Protein AF-C6M2X1-F1 (afdb_monomer_lite)

Radius of gyration: 18.24 Å; chains: 1; bounding box: 52×30×60 Å

pLDDT: mean 79.27, std 14.99, range [36.06, 94.94]

Structure (mmCIF, N/CA/C/O backbone):
data_AF-C6M2X1-F1
#
_entry.id   AF-C6M2X1-F1
#
loop_
_atom_site.group_PDB
_atom_site.id
_atom_site.type_symbol
_atom_site.label_atom_id
_atom_site.label_alt_id
_atom_site.label_comp_id
_atom_site.label_asym_id
_atom_site.label_entity_id
_atom_site.label_seq_id
_atom_site.pdbx_PDB_ins_code
_atom_site.Cartn_x
_atom_site.Cartn_y
_atom_site.Cartn_z
_atom_site.occupancy
_atom_site.B_iso_or_equiv
_atom_site.auth_seq_id
_atom_site.auth_comp_id
_atom_site.auth_asym_id
_atom_site.auth_atom_id
_atom_site.pdbx_PDB_model_num
ATOM 1 N N . MET A 1 1 ? 21.207 4.737 -38.559 1.00 63.66 1 MET A N 1
ATOM 2 C CA . MET A 1 1 ? 21.384 3.392 -37.963 1.00 63.66 1 MET A CA 1
ATOM 3 C C . MET A 1 1 ? 22.037 3.469 -36.585 1.00 63.66 1 MET A C 1
ATOM 5 O O . MET A 1 1 ? 21.405 3.056 -35.627 1.00 63.66 1 MET A O 1
ATOM 9 N N . ILE A 1 2 ? 23.218 4.088 -36.452 1.00 74.19 2 ILE A N 1
ATOM 10 C CA . ILE A 1 2 ? 23.929 4.254 -35.164 1.00 74.19 2 ILE A CA 1
ATOM 11 C C . ILE A 1 2 ? 23.069 4.979 -34.112 1.00 74.19 2 ILE A C 1
ATOM 13 O O . ILE A 1 2 ? 22.930 4.483 -33.003 1.00 74.19 2 ILE A O 1
ATOM 17 N N . ALA A 1 3 ? 22.402 6.075 -34.493 1.00 76.44 3 ALA A N 1
ATOM 18 C CA . ALA A 1 3 ? 21.514 6.831 -33.600 1.00 76.44 3 ALA A CA 1
ATOM 19 C C . ALA A 1 3 ? 20.301 6.024 -33.086 1.00 76.44 3 ALA A C 1
ATOM 21 O O . ALA A 1 3 ? 19.820 6.242 -31.978 1.00 76.44 3 ALA A O 1
ATOM 22 N N . PHE A 1 4 ? 19.805 5.077 -33.890 1.00 75.94 4 PHE A N 1
ATOM 23 C CA . PHE A 1 4 ? 18.691 4.211 -33.501 1.00 75.94 4 PHE A CA 1
ATOM 24 C C . PHE A 1 4 ? 19.159 3.140 -32.510 1.00 75.94 4 PHE A C 1
ATOM 26 O O . PHE A 1 4 ? 18.512 2.919 -31.494 1.00 75.94 4 PHE A O 1
ATOM 33 N N . PHE A 1 5 ? 20.329 2.542 -32.755 1.00 78.62 5 PHE A N 1
ATOM 34 C CA . PHE A 1 5 ? 20.958 1.611 -31.817 1.00 78.62 5 PHE A CA 1
ATOM 35 C C . PHE A 1 5 ? 21.333 2.281 -30.492 1.00 78.62 5 PHE A C 1
ATOM 37 O O . PHE A 1 5 ? 21.118 1.689 -29.439 1.00 78.62 5 PHE A O 1
ATOM 44 N N . SER A 1 6 ? 21.830 3.521 -30.517 1.00 78.88 6 SER A N 1
ATOM 45 C CA . SER A 1 6 ? 22.126 4.265 -29.291 1.00 78.88 6 SER A CA 1
ATOM 46 C C . SER A 1 6 ? 20.857 4.619 -28.513 1.00 78.88 6 SER A C 1
ATOM 48 O O . SER A 1 6 ? 20.850 4.494 -27.294 1.00 78.88 6 SER A O 1
ATOM 50 N N . LEU A 1 7 ? 19.763 4.987 -29.192 1.00 77.25 7 LEU A N 1
ATOM 51 C CA . LEU A 1 7 ? 18.465 5.211 -28.544 1.00 77.25 7 LEU A CA 1
ATOM 52 C C . LEU A 1 7 ? 17.925 3.920 -27.905 1.00 77.25 7 LEU A C 1
ATOM 54 O O . LEU A 1 7 ? 17.472 3.942 -26.764 1.00 77.25 7 LEU A O 1
ATOM 58 N N . LEU A 1 8 ? 18.022 2.791 -28.614 1.00 75.62 8 LEU A N 1
ATOM 59 C CA . LEU A 1 8 ? 17.590 1.486 -28.112 1.00 75.62 8 LEU A CA 1
ATOM 60 C C . LEU A 1 8 ? 18.405 1.058 -26.880 1.00 75.62 8 LEU A C 1
ATOM 62 O O . LEU A 1 8 ? 17.838 0.589 -25.899 1.00 75.62 8 LEU A O 1
ATOM 66 N N . LEU A 1 9 ? 19.724 1.274 -26.902 1.00 72.81 9 LEU A N 1
ATOM 67 C CA . LEU A 1 9 ? 20.609 1.012 -25.765 1.00 72.81 9 LEU A CA 1
ATOM 68 C C . LEU A 1 9 ? 20.265 1.889 -24.557 1.00 72.81 9 LEU A C 1
ATOM 70 O O . LEU A 1 9 ? 20.222 1.375 -23.446 1.00 72.81 9 LEU A O 1
ATOM 74 N N . ILE A 1 10 ? 19.962 3.176 -24.756 1.00 72.75 10 ILE A N 1
ATOM 75 C CA . ILE A 1 10 ? 19.535 4.074 -23.668 1.00 72.75 10 ILE A CA 1
ATOM 76 C C . ILE A 1 10 ? 18.226 3.585 -23.036 1.00 72.75 10 ILE A C 1
ATOM 78 O O . ILE A 1 10 ? 18.100 3.597 -21.816 1.00 72.75 10 ILE A O 1
ATOM 82 N N . VAL A 1 11 ? 17.273 3.114 -23.846 1.00 68.69 11 VAL A N 1
ATOM 83 C CA . VAL A 1 11 ? 16.010 2.544 -23.353 1.00 68.69 11 VAL A CA 1
ATOM 84 C C . VAL A 1 11 ? 16.256 1.272 -22.537 1.00 68.69 11 VAL A C 1
ATOM 86 O O . VAL A 1 11 ? 15.750 1.162 -21.422 1.00 68.69 11 VAL A O 1
ATOM 89 N N . ILE A 1 12 ? 17.069 0.344 -23.052 1.00 65.88 12 ILE A N 1
ATOM 90 C CA . ILE A 1 12 ? 17.378 -0.937 -22.393 1.00 65.88 12 ILE A CA 1
ATOM 91 C C . ILE A 1 12 ? 18.170 -0.732 -21.093 1.00 65.88 12 ILE A C 1
ATOM 93 O O . ILE A 1 12 ? 17.954 -1.453 -20.124 1.00 65.88 12 ILE A O 1
ATOM 97 N N . LEU A 1 13 ? 19.079 0.245 -21.067 1.00 65.62 13 LEU A N 1
ATOM 98 C CA . LEU A 1 13 ? 19.908 0.565 -19.901 1.00 65.62 13 LEU A CA 1
ATOM 99 C C . LEU A 1 13 ? 19.200 1.474 -18.891 1.00 65.62 13 LEU A C 1
ATOM 101 O O . LEU A 1 13 ? 19.718 1.68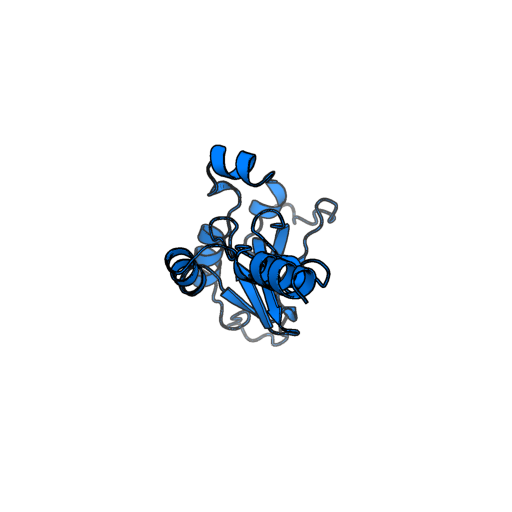1 -17.794 1.00 65.62 13 LEU A O 1
ATOM 105 N N . SER A 1 14 ? 18.041 2.040 -19.239 1.00 65.88 14 SER A N 1
ATOM 106 C CA . SER A 1 14 ? 17.283 2.853 -18.296 1.00 65.88 14 SER A CA 1
ATOM 107 C C . SER A 1 14 ? 16.533 1.961 -17.309 1.00 65.88 14 SER A C 1
ATOM 109 O O . SER A 1 14 ? 15.501 1.361 -17.616 1.00 65.88 14 SER A O 1
ATOM 111 N N . GLU A 1 15 ? 17.061 1.897 -16.089 1.00 64.25 15 GLU A N 1
ATOM 112 C CA . GLU A 1 15 ? 16.318 1.425 -14.923 1.00 64.25 15 GLU A CA 1
ATOM 113 C C . GLU A 1 15 ? 14.950 2.125 -14.897 1.00 64.25 15 GLU A C 1
ATOM 115 O O . GLU A 1 15 ? 14.844 3.336 -15.120 1.00 64.25 15 GLU A O 1
ATOM 120 N N . ASN A 1 16 ? 13.889 1.362 -14.631 1.00 67.88 16 ASN A N 1
ATOM 121 C CA . ASN A 1 16 ? 12.524 1.882 -14.492 1.00 67.88 16 ASN A CA 1
ATOM 122 C C . ASN A 1 16 ? 11.881 2.458 -15.755 1.00 67.88 16 ASN A C 1
ATOM 124 O O . ASN A 1 16 ? 10.883 3.177 -15.653 1.00 67.88 16 ASN A O 1
ATOM 128 N N . PHE A 1 17 ? 12.377 2.093 -16.943 1.00 70.75 17 PHE A N 1
ATOM 129 C CA . PHE A 1 17 ? 11.762 2.479 -18.215 1.00 70.75 17 PHE A CA 1
ATOM 130 C C . PHE A 1 17 ? 10.257 2.185 -18.259 1.00 70.75 17 PHE A C 1
ATOM 132 O O . PHE A 1 17 ? 9.465 3.058 -18.609 1.00 70.75 17 PHE A O 1
ATOM 139 N N . SER A 1 18 ? 9.851 0.981 -17.841 1.00 72.69 18 SER A N 1
ATOM 140 C CA . SER A 1 18 ? 8.446 0.558 -17.833 1.00 72.69 18 SER A CA 1
ATOM 141 C C . SER A 1 18 ? 7.579 1.458 -16.955 1.00 72.69 18 SER A C 1
ATOM 143 O O . SER A 1 18 ? 6.514 1.888 -17.387 1.00 72.69 18 SER A O 1
ATOM 145 N N . VAL A 1 19 ? 8.057 1.802 -15.753 1.00 77.31 19 VAL A N 1
ATOM 146 C CA . VAL A 1 19 ? 7.344 2.704 -14.838 1.00 77.31 19 VAL A CA 1
ATOM 147 C C . VAL A 1 19 ? 7.228 4.091 -15.460 1.00 77.31 19 VAL A C 1
ATOM 149 O O . VAL A 1 19 ? 6.140 4.652 -15.534 1.00 77.31 19 VAL A O 1
ATOM 152 N N . ARG A 1 20 ? 8.327 4.617 -16.008 1.00 78.06 20 ARG A N 1
ATOM 153 C CA . ARG A 1 20 ? 8.366 5.945 -16.629 1.00 78.06 20 ARG A CA 1
ATOM 154 C C . ARG A 1 20 ? 7.468 6.058 -17.865 1.00 78.06 20 ARG A C 1
ATOM 156 O O . ARG A 1 20 ? 6.883 7.114 -18.084 1.00 78.06 20 ARG A O 1
ATOM 163 N N . MET A 1 21 ? 7.346 4.992 -18.653 1.00 80.50 21 MET A N 1
ATOM 164 C CA . MET A 1 21 ? 6.476 4.949 -19.834 1.00 80.50 21 MET A CA 1
ATOM 165 C C . MET A 1 21 ? 4.994 4.819 -19.478 1.00 80.50 21 MET A C 1
ATOM 167 O O . MET A 1 21 ? 4.149 5.375 -20.175 1.00 80.50 21 MET A O 1
ATOM 171 N N . LEU A 1 22 ? 4.667 4.093 -18.406 1.00 83.81 22 LEU A N 1
ATOM 172 C CA . LEU A 1 22 ? 3.286 3.813 -17.997 1.00 83.81 22 LEU A CA 1
ATOM 173 C C . LEU A 1 22 ? 2.732 4.830 -16.983 1.00 83.81 22 LEU A C 1
ATOM 175 O O . LEU A 1 22 ? 1.520 4.903 -16.776 1.00 83.81 22 LEU A O 1
ATOM 179 N N . TYR A 1 23 ? 3.592 5.642 -16.372 1.00 82.88 23 TYR A N 1
ATOM 180 C CA . TYR A 1 23 ? 3.196 6.684 -15.425 1.00 82.88 23 TYR A CA 1
ATOM 181 C C . TYR A 1 23 ? 2.294 7.784 -16.026 1.00 82.88 23 TYR A C 1
ATOM 183 O O . TYR A 1 23 ? 1.281 8.106 -15.404 1.00 82.88 23 TYR A O 1
ATOM 191 N N . PRO A 1 24 ? 2.549 8.338 -17.236 1.00 84.06 24 PRO A N 1
ATOM 192 C CA . PRO A 1 24 ? 1.719 9.409 -17.807 1.00 84.06 24 PRO A CA 1
ATOM 193 C C . PRO A 1 24 ? 0.249 9.019 -17.998 1.00 84.06 24 PRO A C 1
ATOM 195 O O . PRO A 1 24 ? -0.641 9.860 -17.912 1.00 84.06 24 PRO A O 1
ATOM 198 N N . VAL A 1 25 ? -0.001 7.730 -18.230 1.00 84.75 25 VAL A N 1
ATOM 199 C CA . VAL A 1 25 ? -1.339 7.144 -18.381 1.00 84.75 25 VAL A CA 1
ATOM 200 C C . VAL A 1 25 ? -1.885 6.567 -17.065 1.00 84.75 25 VAL A C 1
ATOM 202 O O . VAL A 1 25 ? -2.941 5.942 -17.065 1.00 84.75 25 VAL A O 1
ATOM 205 N N . ARG A 1 26 ? -1.187 6.785 -15.937 1.00 83.12 26 ARG A N 1
ATOM 206 C CA . ARG A 1 26 ? -1.526 6.311 -14.579 1.00 83.12 26 ARG A CA 1
ATOM 207 C C . ARG A 1 26 ? -1.832 4.812 -14.497 1.00 83.12 26 ARG A C 1
ATOM 209 O O . ARG A 1 26 ? -2.652 4.371 -13.689 1.00 83.12 26 ARG A O 1
ATOM 216 N N . PHE A 1 27 ? -1.159 4.024 -15.335 1.00 88.50 27 PHE A N 1
ATOM 217 C CA . PHE A 1 27 ? -1.178 2.563 -15.236 1.00 88.50 27 PHE A CA 1
ATOM 218 C C . PHE A 1 27 ? -0.314 2.067 -14.075 1.00 88.50 27 PHE A C 1
ATOM 220 O O . PHE A 1 27 ? -0.533 0.971 -13.566 1.00 88.50 27 PHE A O 1
ATOM 227 N N . THR A 1 28 ? 0.656 2.872 -13.656 1.00 90.44 28 THR A N 1
ATOM 228 C CA . THR A 1 28 ? 1.533 2.609 -12.521 1.00 90.44 28 THR A CA 1
ATOM 229 C C . THR A 1 28 ? 1.879 3.926 -11.845 1.00 90.44 28 THR A C 1
ATOM 231 O O . THR A 1 28 ? 2.054 4.948 -12.512 1.00 90.44 28 THR A O 1
ATOM 234 N N . GLU A 1 29 ? 1.948 3.899 -10.526 1.00 91.31 29 GLU A N 1
ATOM 235 C CA . GLU A 1 29 ? 2.382 4.999 -9.673 1.00 91.31 29 GLU A CA 1
ATOM 236 C C . GLU A 1 29 ? 3.633 4.575 -8.903 1.00 91.31 29 GLU A C 1
ATOM 238 O O . GLU A 1 29 ? 3.923 3.384 -8.799 1.00 91.31 29 GLU A O 1
ATOM 243 N N . ILE A 1 30 ? 4.366 5.541 -8.358 1.00 89.88 30 ILE A N 1
ATOM 244 C CA . ILE A 1 30 ? 5.514 5.301 -7.474 1.00 89.88 30 ILE A CA 1
ATOM 245 C C . ILE A 1 30 ? 5.177 5.756 -6.045 1.00 89.88 30 ILE A C 1
ATOM 247 O O . ILE A 1 30 ? 4.196 6.479 -5.859 1.00 89.88 30 ILE A O 1
ATOM 251 N N . PRO A 1 31 ? 5.964 5.378 -5.019 1.00 90.06 31 PRO A N 1
ATOM 252 C CA . PRO A 1 31 ? 5.664 5.711 -3.622 1.00 90.06 31 PRO A CA 1
ATOM 253 C C . PRO A 1 31 ? 5.401 7.192 -3.348 1.00 90.06 31 PRO A C 1
ATOM 255 O O . PRO A 1 31 ? 4.576 7.513 -2.497 1.00 90.06 31 PRO A O 1
ATOM 258 N N . GLN A 1 32 ? 6.050 8.085 -4.094 1.00 89.25 32 GLN A N 1
ATOM 259 C CA . GLN A 1 32 ? 5.882 9.539 -4.023 1.00 89.25 32 GLN A CA 1
ATOM 260 C C . GLN A 1 32 ? 4.456 9.999 -4.374 1.00 89.25 32 GLN A C 1
ATOM 262 O O . GLN A 1 32 ? 4.040 11.086 -3.999 1.00 89.25 32 GLN A O 1
ATOM 267 N N . ASN A 1 33 ? 3.678 9.179 -5.083 1.00 90.44 33 ASN A N 1
ATOM 268 C CA . ASN A 1 33 ? 2.283 9.465 -5.419 1.00 90.44 33 ASN A CA 1
ATOM 269 C C . ASN A 1 33 ? 1.291 8.973 -4.356 1.00 90.44 33 ASN A C 1
ATOM 271 O O . ASN A 1 33 ? 0.080 9.005 -4.588 1.00 90.44 33 ASN A O 1
ATOM 275 N N . SER A 1 34 ? 1.779 8.489 -3.209 1.00 91.94 34 SER A N 1
ATOM 276 C CA . SER A 1 34 ? 0.916 7.942 -2.166 1.00 91.94 34 SER A CA 1
ATOM 277 C C . SER A 1 34 ? -0.110 8.962 -1.686 1.00 91.94 34 SER A C 1
ATOM 279 O O . SER A 1 34 ? 0.189 10.129 -1.448 1.00 91.94 34 SER A O 1
ATOM 281 N N . SER A 1 35 ? -1.344 8.498 -1.538 1.00 91.94 35 SER A N 1
ATOM 282 C CA . SER A 1 35 ? -2.494 9.296 -1.126 1.00 91.94 35 SER A CA 1
ATOM 283 C C . SER A 1 35 ? -3.342 8.514 -0.130 1.00 91.94 35 SER A C 1
ATOM 285 O O . SER A 1 35 ? -3.157 7.311 0.074 1.00 91.94 35 SER A O 1
ATOM 287 N N . TRP A 1 36 ? -4.287 9.202 0.504 1.00 92.00 36 TRP A N 1
ATOM 288 C CA . TRP A 1 36 ? -5.262 8.560 1.374 1.00 92.00 36 TRP A CA 1
ATOM 289 C C . TRP A 1 36 ? -6.398 7.945 0.561 1.00 92.00 36 TRP A C 1
ATOM 291 O O . TRP A 1 36 ? -6.989 8.596 -0.301 1.00 92.00 36 TRP A O 1
ATOM 301 N N . TYR A 1 37 ? -6.735 6.700 0.879 1.00 91.56 37 TYR A N 1
ATOM 302 C CA . TYR A 1 37 ? -7.849 5.973 0.287 1.00 91.56 37 TYR A CA 1
ATOM 303 C C . TYR A 1 37 ? -8.747 5.417 1.385 1.00 91.56 37 TYR A C 1
ATOM 305 O O . TYR A 1 37 ? -8.278 4.773 2.322 1.00 91.56 37 TYR A O 1
ATOM 313 N N . LEU A 1 38 ? -10.050 5.647 1.266 1.00 89.44 38 LEU A N 1
ATOM 314 C CA . LEU A 1 38 ? -11.061 4.980 2.069 1.00 89.44 38 LEU A CA 1
ATOM 315 C C . LEU A 1 38 ? -11.429 3.647 1.429 1.00 89.44 38 LEU A C 1
ATOM 317 O O . LEU A 1 38 ? -11.811 3.589 0.260 1.00 89.44 38 LEU A O 1
ATOM 321 N N . LEU A 1 39 ? -11.384 2.594 2.235 1.00 87.44 39 LEU A N 1
ATOM 322 C CA . LEU A 1 39 ? -11.980 1.315 1.909 1.00 87.44 39 LEU A CA 1
ATOM 323 C C . LEU A 1 39 ? -13.501 1.429 2.092 1.00 87.44 39 LEU A C 1
ATOM 325 O O . LEU A 1 39 ? -13.995 1.627 3.207 1.00 87.44 39 LEU A O 1
ATOM 329 N N . HIS A 1 40 ? -14.242 1.377 0.989 1.00 77.31 40 HIS A N 1
ATOM 330 C CA . HIS A 1 40 ? -15.694 1.488 0.975 1.00 77.31 40 HIS A CA 1
ATOM 331 C C . HIS A 1 40 ? -16.339 0.136 1.310 1.00 77.31 40 HIS A C 1
ATOM 333 O O . HIS A 1 40 ? -16.032 -0.881 0.690 1.00 77.31 40 HIS A O 1
ATOM 339 N N . ASN A 1 41 ? -17.266 0.131 2.273 1.00 63.28 41 ASN A N 1
ATOM 340 C CA . ASN A 1 41 ? -17.868 -1.100 2.801 1.00 63.28 41 ASN A CA 1
ATOM 341 C C . ASN A 1 41 ? -19.145 -1.544 2.063 1.00 63.28 41 ASN A C 1
ATOM 343 O O . ASN A 1 41 ? -19.712 -2.583 2.397 1.00 63.28 41 ASN A O 1
ATOM 347 N N . ASN A 1 42 ? -19.628 -0.792 1.070 1.00 53.75 42 ASN A N 1
ATOM 348 C CA . ASN A 1 42 ? -20.915 -1.099 0.446 1.00 53.75 42 ASN A CA 1
ATOM 349 C C . ASN A 1 42 ? -20.795 -2.162 -0.651 1.00 53.75 42 ASN A C 1
ATOM 351 O O . ASN A 1 42 ? -20.692 -1.842 -1.832 1.00 53.75 42 ASN A O 1
ATOM 355 N N . PHE A 1 43 ? -20.938 -3.428 -0.263 1.00 46.56 43 PHE A N 1
ATOM 356 C CA . PHE A 1 43 ? -21.711 -4.375 -1.065 1.00 46.56 43 PHE A CA 1
ATOM 357 C C . PHE A 1 43 ? -22.971 -4.698 -0.275 1.00 46.56 43 PHE A C 1
ATOM 359 O O . PHE A 1 43 ? -22.927 -5.242 0.827 1.00 46.56 43 PHE A O 1
ATOM 366 N N . GLN A 1 44 ? -24.099 -4.236 -0.803 1.00 41.16 44 GLN A N 1
ATOM 367 C CA . GLN A 1 44 ? -25.411 -4.389 -0.200 1.00 41.16 44 GLN A CA 1
ATOM 368 C C . GLN A 1 44 ? -25.732 -5.872 0.032 1.00 41.16 44 GLN A C 1
ATOM 370 O O . GLN A 1 44 ? -25.992 -6.587 -0.928 1.00 41.16 44 GLN A O 1
ATOM 375 N N . GLN A 1 45 ? -25.744 -6.311 1.294 1.00 41.94 45 GLN A N 1
ATOM 376 C CA . GLN A 1 45 ? -26.740 -7.231 1.858 1.00 41.94 45 GLN A CA 1
ATOM 377 C C . GLN A 1 45 ? -26.609 -7.273 3.392 1.00 41.94 45 GLN A C 1
ATOM 379 O O . GLN A 1 45 ? -25.574 -7.619 3.956 1.00 41.94 45 GLN A O 1
ATOM 384 N N . ASN A 1 46 ? -27.694 -6.865 4.051 1.00 41.00 46 ASN A N 1
ATOM 385 C CA . ASN A 1 46 ? -27.866 -6.639 5.488 1.00 41.00 46 ASN A CA 1
ATOM 386 C C . ASN A 1 46 ? -27.915 -7.933 6.326 1.00 41.00 46 ASN A C 1
ATOM 388 O O . ASN A 1 46 ? -28.886 -8.140 7.043 1.00 41.00 46 ASN A O 1
ATOM 392 N N . ASN A 1 47 ? -26.900 -8.798 6.276 1.00 44.47 47 ASN A N 1
ATOM 393 C CA . ASN A 1 47 ? -26.914 -10.048 7.051 1.00 44.47 47 ASN A CA 1
ATOM 394 C C . ASN A 1 47 ? -25.674 -10.213 7.942 1.00 44.47 47 ASN A C 1
ATOM 396 O O . ASN A 1 47 ? -24.998 -11.225 7.844 1.00 44.47 47 ASN A O 1
ATOM 400 N N . GLY A 1 48 ? -25.365 -9.229 8.798 1.00 45.72 48 GLY A N 1
ATOM 401 C CA . GLY A 1 48 ? -24.573 -9.378 10.044 1.00 45.72 48 GLY A CA 1
ATOM 402 C C . GLY A 1 48 ? -23.127 -9.916 9.986 1.00 45.72 48 GLY A C 1
ATOM 403 O O . GLY A 1 48 ? -22.422 -9.840 10.986 1.00 45.72 48 GLY A O 1
ATOM 404 N N . LEU A 1 49 ? -22.671 -10.422 8.843 1.00 49.75 49 LEU A N 1
ATOM 405 C CA . LEU A 1 49 ? -21.384 -11.063 8.575 1.00 49.75 49 LEU A CA 1
ATOM 406 C C . LEU A 1 49 ? -20.789 -10.377 7.341 1.00 49.75 49 LEU A C 1
ATOM 408 O O . LEU A 1 49 ? -20.755 -10.932 6.247 1.00 49.75 49 LEU A O 1
ATOM 412 N N . GLN A 1 50 ? -20.451 -9.096 7.477 1.00 52.84 50 GLN A N 1
ATOM 413 C CA . GLN A 1 50 ? -20.048 -8.271 6.341 1.00 52.84 50 GLN A CA 1
ATOM 414 C C . GLN A 1 50 ? -18.518 -8.247 6.231 1.00 52.84 50 GLN A C 1
ATOM 416 O O . GLN A 1 50 ? -17.852 -7.406 6.830 1.00 52.84 50 GLN A O 1
ATOM 421 N N . GLU A 1 51 ? -17.963 -9.197 5.480 1.00 50.69 51 GLU A N 1
ATOM 422 C CA . GLU A 1 51 ? -16.585 -9.138 4.982 1.00 50.69 51 GLU A CA 1
ATOM 423 C C . GLU A 1 51 ? -16.538 -8.199 3.770 1.00 50.69 51 GLU A C 1
ATOM 425 O O . GLU A 1 51 ? -17.285 -8.362 2.801 1.00 50.69 51 GLU A O 1
ATOM 430 N N . THR A 1 52 ? -15.663 -7.196 3.791 1.00 53.69 52 THR A N 1
ATOM 431 C CA . THR A 1 52 ? -15.530 -6.258 2.672 1.00 53.69 52 THR A CA 1
ATOM 432 C C . THR A 1 52 ? -14.557 -6.845 1.663 1.00 53.69 52 THR A C 1
ATOM 434 O O . THR A 1 52 ? -13.349 -6.826 1.854 1.00 53.69 52 THR A O 1
ATOM 437 N N . SER A 1 53 ? -15.055 -7.413 0.564 1.00 57.59 53 SER A N 1
ATOM 438 C CA . SER A 1 53 ? -14.189 -8.119 -0.409 1.00 57.59 53 SER A CA 1
ATOM 439 C C . SER A 1 53 ? -13.436 -9.327 0.182 1.00 57.59 53 SER A C 1
ATOM 441 O O . SER A 1 53 ? -12.386 -9.692 -0.341 1.00 57.59 53 SER A O 1
ATOM 443 N N . GLY A 1 54 ? -13.932 -9.923 1.273 1.00 65.56 54 GLY A N 1
ATOM 444 C CA . GLY A 1 54 ? -13.205 -10.949 2.035 1.00 65.56 54 GLY A CA 1
ATOM 445 C C . GLY A 1 54 ? -12.223 -10.393 3.078 1.00 65.56 54 GLY A C 1
ATOM 446 O O . GLY A 1 54 ? -11.422 -11.150 3.609 1.00 65.56 54 GLY A O 1
ATOM 447 N N . ILE A 1 55 ? -12.246 -9.081 3.358 1.00 76.94 55 ILE A N 1
ATOM 448 C CA . ILE A 1 55 ? -11.464 -8.449 4.430 1.00 76.94 55 ILE A CA 1
ATOM 449 C C . ILE A 1 55 ? -12.346 -8.363 5.675 1.00 76.94 55 ILE A C 1
ATOM 451 O O . ILE A 1 55 ? -13.346 -7.636 5.697 1.00 76.94 55 ILE A O 1
ATOM 455 N N . ASP A 1 56 ? -11.974 -9.098 6.719 1.00 81.00 56 ASP A N 1
ATOM 456 C CA . ASP A 1 56 ? -12.633 -9.014 8.019 1.00 81.00 56 ASP A CA 1
ATOM 457 C C . ASP A 1 56 ? -12.092 -7.835 8.866 1.00 81.00 56 ASP A C 1
ATOM 459 O O . ASP A 1 56 ? -11.187 -7.089 8.477 1.00 81.00 56 ASP A O 1
ATOM 463 N N . LYS A 1 57 ? -12.646 -7.638 10.068 1.00 81.81 57 LYS A N 1
ATOM 464 C CA . LYS A 1 57 ? -12.227 -6.551 10.973 1.00 81.81 57 LYS A CA 1
ATOM 465 C C . LYS A 1 57 ? -10.765 -6.679 11.436 1.00 81.81 57 LYS A C 1
ATOM 467 O O . LYS A 1 57 ? -10.099 -5.665 11.655 1.00 81.81 57 LYS A O 1
ATOM 472 N N . ASN A 1 58 ? -10.275 -7.899 11.627 1.00 86.00 58 ASN A N 1
ATOM 473 C CA . ASN A 1 58 ? -8.908 -8.186 12.053 1.00 86.00 58 ASN A CA 1
ATOM 474 C C . ASN A 1 58 ? -7.913 -7.977 10.903 1.00 86.00 58 ASN A C 1
ATOM 476 O O . ASN A 1 58 ? -6.843 -7.401 11.103 1.00 86.00 58 ASN A O 1
ATOM 480 N N . ASP A 1 59 ? -8.282 -8.363 9.688 1.00 85.56 59 ASP A N 1
ATOM 481 C CA . ASP A 1 59 ? -7.514 -8.099 8.481 1.00 85.56 59 ASP A CA 1
ATOM 482 C C . ASP A 1 59 ? -7.460 -6.605 8.184 1.00 85.56 59 ASP A C 1
ATOM 484 O O . ASP A 1 59 ? -6.379 -6.083 7.917 1.00 85.56 59 ASP A O 1
ATOM 488 N N . LEU A 1 60 ? -8.569 -5.879 8.358 1.00 87.00 60 LEU A N 1
ATOM 489 C CA . LEU A 1 60 ? -8.574 -4.420 8.267 1.00 87.00 60 LEU A CA 1
ATOM 490 C C . LEU A 1 60 ? -7.617 -3.787 9.284 1.00 87.00 60 LEU A C 1
ATOM 492 O O . LEU A 1 60 ? -6.876 -2.866 8.943 1.00 87.00 60 LEU A O 1
ATOM 496 N N . PHE A 1 61 ? -7.586 -4.291 10.520 1.00 87.88 61 PHE A N 1
ATOM 497 C CA . PHE A 1 61 ? -6.641 -3.814 11.529 1.00 87.88 61 PHE A CA 1
ATOM 498 C C . PHE A 1 61 ? -5.185 -4.051 11.100 1.00 87.88 61 PHE A C 1
ATOM 500 O O . PHE A 1 61 ? -4.370 -3.130 11.180 1.00 87.88 61 PHE A O 1
ATOM 507 N N . LYS A 1 62 ? -4.856 -5.247 10.594 1.00 90.50 62 LYS A N 1
ATOM 508 C CA . LYS A 1 62 ? -3.514 -5.572 10.078 1.00 90.50 62 LYS A CA 1
ATOM 509 C C . LYS A 1 62 ? -3.138 -4.707 8.874 1.00 90.50 62 LYS A C 1
ATOM 511 O O . LYS A 1 62 ? -2.018 -4.200 8.821 1.00 90.50 62 LYS A O 1
ATOM 516 N N . LEU A 1 63 ? -4.061 -4.510 7.932 1.00 90.06 63 LEU A N 1
ATOM 517 C CA . LEU A 1 63 ? -3.869 -3.638 6.774 1.00 90.06 63 LEU A CA 1
ATOM 518 C C . LEU A 1 63 ? -3.626 -2.201 7.216 1.00 90.06 63 LEU A C 1
ATOM 520 O O . LEU A 1 63 ? -2.655 -1.592 6.780 1.00 90.06 63 LEU A O 1
ATOM 524 N N . LYS A 1 64 ? -4.418 -1.685 8.159 1.00 89.88 64 LYS A N 1
ATOM 525 C CA . LYS A 1 64 ? -4.200 -0.349 8.712 1.00 89.88 64 LYS A CA 1
ATOM 526 C C . LYS A 1 64 ? -2.792 -0.208 9.286 1.00 89.88 64 LYS A C 1
ATOM 528 O O . LYS A 1 64 ? -2.153 0.796 9.015 1.00 89.88 64 LYS A O 1
ATOM 533 N N . GLN A 1 65 ? -2.262 -1.195 10.015 1.00 91.00 65 GLN A N 1
ATOM 534 C CA . GLN A 1 65 ? -0.878 -1.108 10.512 1.00 91.00 65 GLN A CA 1
ATOM 535 C C . GLN A 1 65 ? 0.164 -1.042 9.385 1.00 91.00 65 GLN A C 1
ATOM 537 O O . GLN A 1 65 ? 1.140 -0.316 9.525 1.00 91.00 65 GLN A O 1
ATOM 542 N N . LYS A 1 66 ? -0.043 -1.762 8.274 1.00 91.12 66 LYS A N 1
ATOM 543 C CA . LYS A 1 66 ? 0.876 -1.760 7.122 1.00 91.12 66 LYS A CA 1
ATOM 544 C C . LYS A 1 66 ? 0.816 -0.467 6.301 1.00 91.12 66 LYS A C 1
ATOM 546 O O . LYS A 1 66 ? 1.842 0.004 5.832 1.00 91.12 66 LYS A O 1
ATOM 551 N N . PHE A 1 67 ? -0.374 0.103 6.133 1.00 93.12 67 PHE A N 1
ATOM 552 C CA . PHE A 1 67 ? -0.635 1.268 5.276 1.00 93.12 67 PHE A CA 1
ATOM 553 C C . PHE A 1 67 ? -0.724 2.583 6.068 1.00 93.12 67 PHE A C 1
ATOM 555 O O . PHE A 1 67 ? -1.399 3.526 5.661 1.00 93.12 67 PHE A O 1
ATOM 562 N N . LYS A 1 68 ? -0.082 2.663 7.233 1.00 90.88 68 LYS A N 1
ATOM 563 C CA . LYS A 1 68 ? 0.020 3.905 8.005 1.00 90.88 68 LYS A CA 1
ATOM 564 C C . LYS A 1 68 ? 1.090 4.808 7.414 1.00 90.88 68 LYS A C 1
ATOM 566 O O . LYS A 1 68 ? 2.223 4.379 7.214 1.00 90.88 68 LYS A O 1
ATOM 571 N N . CYS A 1 69 ? 0.768 6.085 7.238 1.00 89.12 69 CYS A N 1
ATOM 572 C CA . CYS A 1 69 ? 1.769 7.075 6.847 1.00 89.12 69 CYS A CA 1
ATOM 573 C C . CYS A 1 69 ? 2.831 7.256 7.947 1.00 89.12 69 CYS A C 1
ATOM 575 O O . CYS A 1 69 ? 4.020 7.378 7.658 1.00 89.12 69 CYS A O 1
ATOM 577 N N . SER A 1 70 ? 2.421 7.176 9.219 1.00 86.88 70 SER A N 1
ATOM 578 C CA . SER A 1 70 ? 3.317 7.288 10.378 1.00 86.88 70 SER A CA 1
ATOM 579 C C . SER A 1 70 ? 4.389 6.196 10.489 1.00 86.88 70 SER A C 1
ATOM 581 O O . SER A 1 70 ? 5.347 6.380 11.234 1.00 86.88 70 SER A O 1
ATOM 583 N N . VAL A 1 71 ? 4.264 5.084 9.754 1.00 87.81 71 VAL A N 1
ATOM 584 C CA . VAL A 1 71 ? 5.266 4.000 9.739 1.00 87.81 71 VAL A CA 1
ATOM 585 C C . VAL A 1 71 ? 6.536 4.405 8.987 1.00 87.81 71 VAL A C 1
ATOM 587 O O . VAL A 1 71 ? 7.601 3.851 9.254 1.00 87.81 71 VAL A O 1
ATOM 590 N N . LEU A 1 72 ? 6.451 5.382 8.079 1.00 88.75 72 LEU A N 1
ATOM 591 C CA . LEU A 1 72 ? 7.618 5.902 7.372 1.00 88.75 72 LEU A CA 1
ATOM 592 C C . LEU A 1 72 ? 8.563 6.628 8.331 1.00 88.75 72 LEU A C 1
ATOM 594 O O . LEU A 1 72 ? 8.137 7.468 9.129 1.00 88.75 72 LEU A O 1
ATOM 598 N N . SER A 1 73 ? 9.861 6.365 8.198 1.00 89.62 73 SER A N 1
ATOM 599 C CA . SER A 1 73 ? 10.881 7.155 8.888 1.00 89.62 73 SER A CA 1
ATOM 600 C C . SER A 1 73 ? 10.915 8.594 8.359 1.00 89.62 73 SER A C 1
ATOM 602 O O . SER A 1 73 ? 10.600 8.847 7.197 1.00 89.62 73 SER A O 1
ATOM 604 N N . GLU A 1 74 ? 11.357 9.553 9.178 1.00 90.19 74 GLU A N 1
ATOM 605 C CA . GLU A 1 74 ? 11.499 10.954 8.739 1.00 90.19 74 GLU A CA 1
ATOM 606 C C . GLU A 1 74 ? 12.399 11.086 7.503 1.00 90.19 74 GLU A C 1
ATOM 608 O O . GLU A 1 74 ? 12.117 11.867 6.598 1.00 90.19 74 GLU A O 1
ATOM 613 N N . LYS A 1 75 ? 13.440 10.250 7.408 1.00 90.06 75 LYS A N 1
ATOM 614 C CA . LYS A 1 75 ? 14.299 10.193 6.224 1.00 90.06 75 LYS A CA 1
ATOM 615 C C . LYS A 1 75 ? 13.523 9.771 4.972 1.00 90.06 75 LYS A C 1
ATOM 617 O O . LYS A 1 75 ? 13.680 10.404 3.935 1.00 90.06 75 LYS A O 1
ATOM 622 N N . GLU A 1 76 ? 12.697 8.727 5.058 1.00 89.44 76 GLU A N 1
ATOM 623 C CA . GLU A 1 76 ? 11.889 8.263 3.922 1.00 89.44 76 GLU A CA 1
ATOM 624 C C . GLU A 1 76 ? 10.825 9.277 3.513 1.00 89.44 76 GLU A C 1
ATOM 626 O O . GLU A 1 76 ? 10.576 9.428 2.320 1.00 89.44 76 GLU A O 1
ATOM 631 N N . LYS A 1 77 ? 10.218 9.980 4.478 1.00 89.94 77 LYS A N 1
ATOM 632 C CA . LYS A 1 77 ? 9.264 11.058 4.190 1.00 89.94 77 LYS A CA 1
ATOM 633 C C . LYS A 1 77 ? 9.923 12.169 3.380 1.00 89.94 77 LYS A C 1
ATOM 635 O O . LYS A 1 77 ? 9.375 12.571 2.363 1.00 89.94 77 LYS A O 1
ATOM 640 N N . VAL A 1 78 ? 11.122 12.601 3.780 1.00 90.25 78 VAL A N 1
ATOM 641 C CA . VAL A 1 78 ? 11.893 13.623 3.054 1.00 90.25 78 VAL A CA 1
ATOM 642 C C . VAL A 1 78 ? 12.333 13.123 1.675 1.00 90.25 78 VAL A C 1
ATOM 644 O O . VAL A 1 78 ? 12.188 13.838 0.692 1.00 90.25 78 VAL A O 1
ATOM 647 N N . GLU A 1 79 ? 12.843 11.894 1.573 1.00 88.75 79 GLU A N 1
ATOM 648 C CA . GLU A 1 79 ? 13.315 11.323 0.301 1.00 88.75 79 GLU A CA 1
ATOM 649 C C . GLU A 1 79 ? 12.182 11.137 -0.720 1.00 88.75 79 GLU A C 1
ATOM 651 O O . GLU A 1 79 ? 12.389 11.295 -1.924 1.00 88.75 79 GLU A O 1
ATOM 656 N N . LYS A 1 80 ? 10.982 10.798 -0.241 1.00 86.44 80 LYS A N 1
ATOM 657 C CA . LYS A 1 80 ? 9.802 10.552 -1.077 1.00 86.44 80 LYS A CA 1
ATOM 658 C C . LYS A 1 80 ? 8.872 11.766 -1.188 1.00 86.44 80 LYS A C 1
ATOM 660 O O . LYS A 1 80 ? 7.825 11.633 -1.809 1.00 86.44 80 LYS A O 1
ATOM 665 N N . ASP A 1 81 ? 9.243 12.910 -0.611 1.00 87.50 81 ASP A N 1
ATOM 666 C CA . ASP A 1 81 ? 8.416 14.126 -0.563 1.00 87.50 81 ASP A CA 1
ATOM 667 C C . ASP A 1 81 ? 6.987 13.859 -0.039 1.00 87.50 81 ASP A C 1
ATOM 669 O O . ASP A 1 81 ? 5.982 14.323 -0.573 1.00 87.50 81 ASP A O 1
ATOM 673 N N . ILE A 1 82 ? 6.888 13.031 1.006 1.00 87.56 82 ILE A N 1
ATOM 674 C CA . ILE A 1 82 ? 5.624 12.604 1.610 1.00 87.56 82 ILE A CA 1
ATOM 675 C C . ILE A 1 82 ? 5.337 13.440 2.854 1.00 87.56 82 ILE A C 1
ATOM 677 O O . ILE A 1 82 ? 6.096 13.422 3.825 1.00 87.56 82 ILE A O 1
ATOM 681 N N . THR A 1 83 ? 4.168 14.080 2.872 1.00 85.38 83 THR A N 1
ATOM 682 C CA . THR A 1 83 ? 3.620 14.727 4.068 1.00 85.38 83 THR A CA 1
ATOM 683 C C . THR A 1 83 ? 2.437 13.926 4.601 1.00 85.38 83 THR A C 1
ATOM 685 O O . THR A 1 83 ? 1.443 13.708 3.911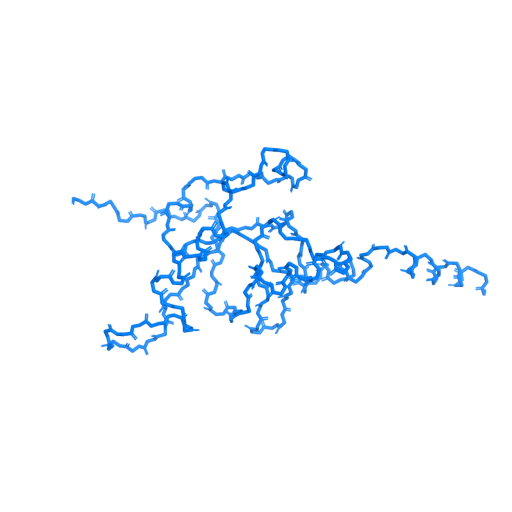 1.00 85.38 83 THR A O 1
ATOM 688 N N . CYS A 1 84 ? 2.532 13.481 5.853 1.00 82.56 84 CYS A N 1
ATOM 689 C CA . CYS A 1 84 ? 1.469 12.721 6.503 1.00 82.56 84 CYS A CA 1
ATOM 690 C C . CYS A 1 84 ? 0.445 13.651 7.163 1.00 82.56 84 CYS A C 1
ATOM 692 O O . CYS A 1 84 ? 0.799 14.447 8.030 1.00 82.56 84 CYS A O 1
ATOM 694 N N . SER A 1 85 ? -0.835 13.491 6.820 1.00 83.25 85 SER A N 1
ATOM 695 C CA . SER A 1 85 ? -1.949 14.106 7.553 1.00 83.25 85 SER A CA 1
ATOM 696 C C . SER A 1 85 ? -2.486 13.148 8.616 1.00 83.25 85 SER A C 1
ATOM 698 O O . SER A 1 85 ? -2.761 11.984 8.325 1.00 83.25 85 SER A O 1
ATOM 700 N N . SER A 1 86 ? -2.671 13.643 9.841 1.00 79.94 86 SER A N 1
ATOM 701 C CA . SER A 1 86 ? -3.165 12.846 10.970 1.00 79.94 86 SER A CA 1
ATOM 702 C C . SER A 1 86 ? -4.683 12.639 10.956 1.00 79.94 86 SER A C 1
ATOM 704 O O . SER A 1 86 ? -5.169 11.705 11.589 1.00 79.94 86 SER A O 1
ATOM 706 N N . ILE A 1 87 ? -5.442 13.475 10.235 1.00 84.19 87 ILE A N 1
ATOM 707 C CA . ILE A 1 87 ? -6.914 13.421 10.222 1.00 84.19 87 ILE A CA 1
ATOM 708 C C . ILE A 1 87 ? -7.418 12.143 9.524 1.00 84.19 87 ILE A C 1
ATOM 710 O O . ILE A 1 87 ? -8.164 11.381 10.145 1.00 84.19 87 ILE A O 1
ATOM 714 N N . PRO A 1 88 ? -6.995 11.817 8.283 1.00 84.56 88 PRO A N 1
ATOM 715 C CA . PRO A 1 88 ? -7.395 10.568 7.635 1.00 84.5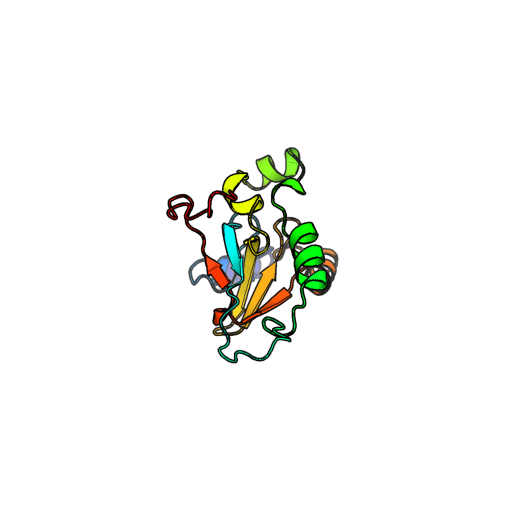6 88 PRO A CA 1
ATOM 716 C C . PRO A 1 88 ? -6.937 9.328 8.403 1.00 84.56 88 PRO A C 1
ATOM 718 O O . PRO A 1 88 ? -7.664 8.341 8.470 1.00 84.56 88 PRO A O 1
ATOM 721 N N . GLU A 1 89 ? -5.758 9.388 9.024 1.00 86.50 89 GLU A N 1
ATOM 722 C CA . GLU A 1 89 ? -5.131 8.265 9.726 1.00 86.50 89 GLU A CA 1
ATOM 723 C C . GLU A 1 89 ? -5.953 7.765 10.929 1.00 86.50 89 GLU A C 1
ATOM 725 O O . GLU A 1 89 ? -5.925 6.576 11.278 1.00 86.50 89 GLU A O 1
ATOM 730 N N . GLN A 1 90 ? -6.746 8.647 11.543 1.00 84.50 90 GLN A N 1
ATOM 731 C CA . GLN A 1 90 ? -7.649 8.286 12.638 1.00 84.50 90 GLN A CA 1
ATOM 732 C C . GLN A 1 90 ? -8.770 7.341 12.172 1.00 84.50 90 GLN A C 1
ATOM 734 O O . GLN A 1 90 ? -9.188 6.465 12.932 1.00 84.50 90 GLN A O 1
ATOM 739 N N . ARG A 1 91 ? -9.197 7.407 10.903 1.00 84.00 91 ARG A N 1
ATOM 740 C CA . ARG A 1 91 ? -10.277 6.565 10.356 1.00 84.00 91 ARG A CA 1
ATOM 741 C C . ARG A 1 91 ? -9.861 5.098 10.286 1.00 84.00 91 ARG A C 1
ATOM 743 O O . ARG A 1 91 ? -8.763 4.762 9.852 1.00 84.00 91 ARG A O 1
ATOM 750 N N . ASN A 1 92 ? -10.730 4.184 10.711 1.00 83.38 92 ASN A N 1
ATOM 751 C CA . ASN A 1 92 ? -10.407 2.748 10.751 1.00 83.38 92 ASN A CA 1
ATOM 752 C C . ASN A 1 92 ? -10.271 2.103 9.369 1.00 83.38 92 ASN A C 1
ATOM 754 O O . ASN A 1 92 ? -9.562 1.113 9.235 1.00 83.38 92 ASN A O 1
ATOM 758 N N . ASN A 1 93 ? -10.919 2.674 8.358 1.00 86.25 93 ASN A N 1
ATOM 759 C CA . ASN A 1 93 ? -10.934 2.181 6.987 1.00 86.25 93 ASN A CA 1
ATOM 760 C C . ASN A 1 93 ? -10.138 3.065 6.012 1.00 86.25 93 ASN A C 1
ATOM 762 O O . ASN A 1 93 ? -10.315 2.928 4.807 1.00 86.25 93 ASN A O 1
ATOM 766 N N . ALA A 1 94 ? -9.301 3.980 6.506 1.00 89.94 94 ALA A N 1
ATOM 767 C CA . ALA A 1 94 ? -8.397 4.757 5.664 1.00 89.94 94 ALA A CA 1
ATOM 768 C C . ALA A 1 94 ? -7.024 4.083 5.590 1.00 89.94 94 ALA A C 1
ATOM 770 O O . ALA A 1 94 ? -6.446 3.722 6.616 1.00 89.94 94 ALA A O 1
ATOM 771 N N . LEU A 1 95 ? -6.503 3.945 4.375 1.00 93.00 95 LEU A N 1
ATOM 772 C CA . LEU A 1 95 ? -5.188 3.393 4.076 1.00 93.00 95 LEU A CA 1
ATOM 773 C C . LEU A 1 95 ? -4.379 4.436 3.298 1.00 93.00 95 LEU A C 1
ATOM 775 O O . LEU A 1 95 ? -4.919 5.106 2.417 1.00 93.00 95 LEU A O 1
ATOM 779 N N . TYR A 1 96 ? -3.093 4.566 3.611 1.00 93.88 96 TYR A N 1
ATOM 780 C CA . TYR A 1 96 ? -2.166 5.439 2.900 1.00 93.88 96 TYR A CA 1
ATOM 781 C C . TYR A 1 96 ? -1.257 4.616 1.989 1.00 93.88 96 TYR A C 1
ATOM 783 O O . TYR A 1 96 ? -0.552 3.715 2.449 1.00 93.88 96 TYR A O 1
ATOM 791 N N . GLY A 1 97 ? -1.280 4.908 0.692 1.00 94.50 97 GLY A N 1
ATOM 792 C CA . GLY A 1 97 ? -0.534 4.134 -0.295 1.00 94.50 97 GLY A CA 1
ATOM 793 C C . GLY A 1 97 ? -0.743 4.622 -1.720 1.00 94.50 97 GLY A C 1
ATOM 794 O O . GLY A 1 97 ? -1.389 5.644 -1.946 1.00 94.50 97 GLY A O 1
ATOM 795 N N . TYR A 1 98 ? -0.209 3.877 -2.681 1.00 93.38 98 TYR A N 1
ATOM 796 C CA . TYR A 1 98 ? -0.221 4.219 -4.104 1.00 93.38 98 TYR A CA 1
ATOM 797 C C . TYR A 1 98 ? -0.606 3.016 -4.975 1.00 93.38 98 TYR A C 1
ATOM 799 O O . TYR A 1 98 ? -0.511 1.855 -4.555 1.00 93.38 98 TYR A O 1
ATOM 807 N N . MET A 1 99 ? -1.046 3.284 -6.204 1.00 93.62 99 MET A N 1
ATOM 808 C CA . MET A 1 99 ? -1.424 2.258 -7.176 1.00 93.62 99 MET A CA 1
ATOM 809 C C . MET A 1 99 ? -0.196 1.785 -7.951 1.00 93.62 99 MET A C 1
ATOM 811 O O . MET A 1 99 ? 0.065 2.240 -9.066 1.00 93.62 99 MET A O 1
ATOM 815 N N . ALA A 1 100 ? 0.553 0.831 -7.394 1.00 92.75 100 ALA A N 1
ATOM 816 C CA . ALA A 1 100 ? 1.703 0.250 -8.090 1.00 92.75 100 ALA A CA 1
ATOM 817 C C . ALA A 1 100 ? 1.317 -0.290 -9.474 1.00 92.75 100 ALA A C 1
ATOM 819 O O . ALA A 1 100 ? 2.089 -0.134 -10.421 1.00 92.75 100 ALA A O 1
ATOM 820 N N . TRP A 1 101 ? 0.112 -0.861 -9.599 1.00 92.12 101 TRP A N 1
ATOM 821 C CA . TRP A 1 101 ? -0.487 -1.225 -10.883 1.00 92.12 101 TRP A CA 1
ATOM 822 C C . TRP A 1 101 ? -1.990 -0.955 -10.901 1.00 92.12 101 TRP A C 1
ATOM 824 O O . TRP A 1 101 ? -2.732 -1.371 -10.012 1.00 92.12 101 TRP A O 1
ATOM 834 N N . ASN A 1 102 ? -2.450 -0.308 -11.963 1.00 91.25 102 ASN A N 1
ATOM 835 C CA . ASN A 1 102 ? -3.842 0.013 -12.225 1.00 91.25 102 ASN A CA 1
ATOM 836 C C . ASN A 1 102 ? -4.315 -0.775 -13.461 1.00 91.25 102 ASN A C 1
ATOM 838 O O . ASN A 1 102 ? -4.147 -0.334 -14.595 1.00 91.25 102 ASN A O 1
ATOM 842 N N . LEU A 1 103 ? -4.882 -1.965 -13.239 1.00 89.25 103 LEU A N 1
ATOM 843 C CA . LEU A 1 103 ? -5.242 -2.944 -14.274 1.00 89.25 103 LEU A CA 1
ATOM 844 C C . LEU A 1 103 ? -6.763 -2.965 -14.511 1.00 89.25 103 LEU A C 1
ATOM 846 O O . LEU A 1 103 ? -7.411 -4.011 -14.434 1.00 89.25 103 LEU A O 1
ATOM 850 N N . GLY A 1 104 ? -7.361 -1.793 -14.746 1.00 87.88 104 GLY A N 1
ATOM 851 C CA . GLY A 1 104 ? -8.818 -1.666 -14.873 1.00 87.88 104 GLY A CA 1
ATOM 852 C C . GLY A 1 104 ? -9.501 -1.834 -13.519 1.00 87.88 104 GLY A C 1
ATOM 853 O O . GLY A 1 104 ? -9.159 -1.126 -12.578 1.00 87.88 104 GLY A O 1
ATOM 854 N N . ASP A 1 105 ? -10.443 -2.763 -13.373 1.00 88.56 105 ASP A N 1
ATOM 855 C CA . ASP A 1 105 ? -11.124 -2.961 -12.086 1.00 88.56 105 ASP A CA 1
ATOM 856 C C . ASP A 1 105 ? -10.216 -3.535 -11.004 1.00 88.56 105 ASP A C 1
ATOM 858 O O . ASP A 1 105 ? -10.525 -3.365 -9.831 1.00 88.56 105 ASP A O 1
ATOM 862 N N . THR A 1 106 ? -9.107 -4.182 -11.364 1.00 91.31 106 THR A N 1
ATOM 863 C CA . THR A 1 106 ? -8.145 -4.739 -10.407 1.00 91.31 106 THR A CA 1
ATOM 864 C C . THR A 1 106 ? -7.000 -3.759 -10.190 1.00 91.31 106 THR A C 1
ATOM 866 O O . THR A 1 106 ? -6.374 -3.294 -11.142 1.00 91.31 106 THR A O 1
ATOM 869 N N . LYS A 1 107 ? -6.701 -3.447 -8.931 1.00 92.81 107 LYS A N 1
ATOM 870 C CA . LYS A 1 107 ? -5.593 -2.582 -8.528 1.00 92.81 107 LYS A CA 1
ATOM 871 C C . LYS A 1 107 ? -4.613 -3.371 -7.672 1.00 92.81 107 LYS A C 1
ATOM 873 O O . LYS A 1 107 ? -5.032 -4.139 -6.810 1.00 92.81 107 LYS A O 1
ATOM 878 N N . VAL A 1 108 ? -3.321 -3.141 -7.879 1.00 94.00 108 VAL A N 1
ATOM 879 C CA . VAL A 1 108 ? -2.264 -3.536 -6.943 1.00 94.00 108 VAL A CA 1
ATOM 880 C C . VAL A 1 108 ? -1.933 -2.303 -6.114 1.00 94.00 108 VAL A C 1
ATOM 882 O O . VAL A 1 108 ? -1.263 -1.388 -6.596 1.00 94.00 108 VAL A O 1
ATOM 885 N N . PHE A 1 109 ? -2.460 -2.262 -4.895 1.00 94.56 109 PHE A N 1
ATOM 886 C CA . PHE A 1 109 ? -2.327 -1.137 -3.978 1.00 94.56 109 PHE A CA 1
ATOM 887 C C . PHE A 1 109 ? -1.231 -1.423 -2.952 1.00 94.56 109 PHE A C 1
ATOM 889 O O . PHE A 1 109 ? -1.263 -2.451 -2.274 1.00 94.56 109 PHE A O 1
ATOM 896 N N . CYS A 1 110 ? -0.253 -0.527 -2.850 1.00 94.94 110 CYS A N 1
ATOM 897 C CA . CYS A 1 110 ? 0.964 -0.736 -2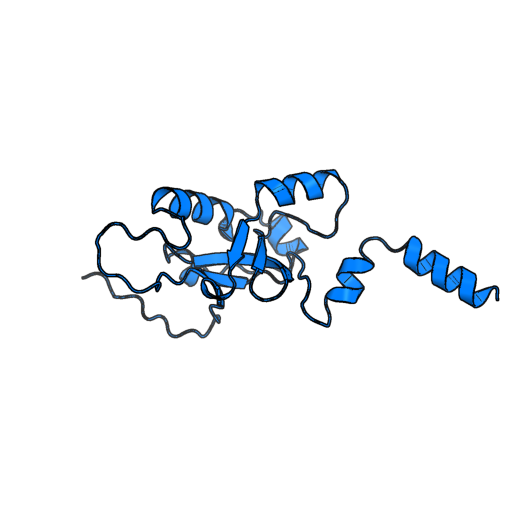.070 1.00 94.94 110 CYS A CA 1
ATOM 898 C C . CYS A 1 110 ? 1.154 0.350 -1.006 1.00 94.94 110 CYS A C 1
ATOM 900 O O . CYS A 1 110 ? 0.826 1.512 -1.262 1.00 94.94 110 CYS A O 1
ATOM 902 N N . PRO A 1 111 ? 1.715 0.008 0.168 1.00 94.38 111 PRO A N 1
ATOM 903 C CA . PRO A 1 111 ? 2.134 1.009 1.138 1.00 94.38 111 PRO A CA 1
ATOM 904 C C . PRO A 1 111 ? 3.377 1.756 0.620 1.00 94.38 111 PRO A C 1
ATOM 906 O O . PRO A 1 111 ? 4.157 1.198 -0.159 1.00 94.38 111 PRO A O 1
ATOM 909 N N . PRO A 1 112 ? 3.628 2.995 1.077 1.00 91.69 112 PRO A N 1
ATOM 910 C CA . PRO A 1 112 ? 4.757 3.811 0.614 1.00 91.69 112 PRO A CA 1
ATOM 911 C C . PRO A 1 112 ? 6.140 3.233 0.966 1.00 91.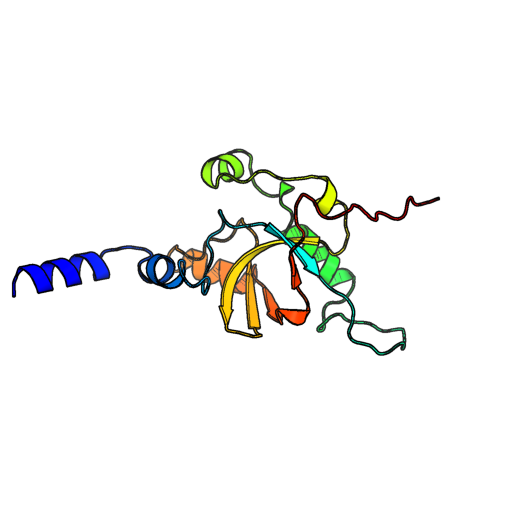69 112 PRO A C 1
ATOM 913 O O . PRO A 1 112 ? 7.153 3.708 0.455 1.00 91.69 112 PRO A O 1
ATOM 916 N N . THR A 1 113 ? 6.214 2.226 1.841 1.00 89.88 113 THR A N 1
ATOM 917 C CA . THR A 1 113 ? 7.445 1.505 2.215 1.00 89.88 113 THR A CA 1
ATOM 918 C C . THR A 1 113 ? 7.970 0.602 1.099 1.00 89.88 113 THR A C 1
ATOM 920 O O . THR A 1 113 ? 9.153 0.260 1.082 1.00 89.88 113 THR A O 1
ATOM 923 N N . VAL A 1 114 ? 7.106 0.218 0.160 1.00 90.25 114 VAL A N 1
ATOM 924 C CA . VAL A 1 114 ? 7.423 -0.705 -0.929 1.00 90.25 114 VAL A CA 1
ATOM 925 C C . VAL A 1 114 ? 7.737 0.082 -2.186 1.00 90.25 114 VAL A C 1
ATOM 927 O O . VAL A 1 114 ? 7.025 1.026 -2.507 1.00 90.25 114 VAL A O 1
ATOM 930 N N . GLU A 1 115 ? 8.753 -0.332 -2.933 1.00 87.88 115 GLU A N 1
ATOM 931 C CA . GLU A 1 115 ? 9.138 0.293 -4.199 1.00 87.88 115 GLU A CA 1
ATOM 932 C C . GLU A 1 115 ? 8.844 -0.642 -5.373 1.00 87.88 115 GLU A C 1
ATOM 934 O O . GLU A 1 115 ? 9.284 -1.787 -5.384 1.00 87.88 115 GLU A O 1
ATOM 939 N N . ASN A 1 116 ? 8.109 -0.160 -6.374 1.00 83.06 116 ASN A N 1
ATOM 940 C CA . ASN A 1 116 ? 7.743 -0.903 -7.591 1.00 83.06 116 ASN A CA 1
ATOM 941 C C . ASN A 1 116 ? 8.663 -0.651 -8.786 1.00 83.06 116 ASN A C 1
ATOM 943 O O . ASN A 1 116 ? 8.406 -1.120 -9.893 1.00 83.06 116 ASN A O 1
ATOM 947 N N . ASN A 1 117 ? 9.745 0.069 -8.537 1.00 76.56 117 ASN A N 1
ATOM 948 C CA . ASN A 1 117 ? 10.733 0.524 -9.498 1.00 76.56 117 ASN A CA 1
ATOM 949 C C . ASN A 1 117 ? 12.154 0.106 -9.047 1.00 76.56 117 ASN A C 1
ATOM 951 O O . ASN A 1 117 ? 13.145 0.796 -9.276 1.00 76.56 117 ASN A O 1
ATOM 955 N N . LYS A 1 118 ? 12.261 -1.009 -8.320 1.00 74.75 118 LYS A N 1
ATOM 956 C CA . LYS A 1 118 ? 13.532 -1.577 -7.861 1.00 74.75 118 LYS A CA 1
ATOM 957 C C . LYS A 1 118 ? 13.537 -3.084 -8.103 1.00 74.75 118 LYS A C 1
ATOM 959 O O . LYS A 1 118 ? 12.488 -3.685 -8.312 1.00 74.75 118 LYS A O 1
ATOM 964 N N . GLY A 1 119 ? 14.735 -3.668 -8.161 1.00 74.19 119 GLY A N 1
ATOM 965 C CA . GLY A 1 119 ? 14.986 -5.025 -8.655 1.00 74.19 119 GLY A CA 1
ATOM 966 C C . GLY A 1 119 ? 14.324 -6.173 -7.870 1.00 74.19 119 GLY A C 1
ATOM 967 O O . GLY A 1 119 ? 13.346 -6.030 -7.147 1.00 74.19 119 GLY A O 1
ATOM 968 N N . LYS A 1 120 ? 14.870 -7.388 -8.011 1.00 72.62 120 LYS A N 1
ATOM 969 C CA . LYS A 1 120 ? 14.213 -8.631 -7.549 1.00 72.62 120 LYS A CA 1
ATOM 970 C C . LYS A 1 120 ? 13.858 -8.681 -6.051 1.00 72.62 120 LYS A C 1
ATOM 972 O O . LYS A 1 120 ? 12.915 -9.380 -5.693 1.00 72.62 120 LYS A O 1
ATOM 977 N N . LYS A 1 121 ? 14.605 -7.994 -5.176 1.00 75.25 121 LYS A N 1
ATOM 978 C CA . LYS A 1 121 ? 14.332 -7.987 -3.725 1.00 75.25 121 LYS A CA 1
ATOM 979 C C . LYS A 1 121 ? 13.042 -7.230 -3.408 1.00 75.25 121 LYS A C 1
ATOM 981 O O . LYS A 1 121 ? 12.214 -7.715 -2.644 1.00 75.25 121 LYS A O 1
ATOM 986 N N . GLU A 1 122 ? 12.844 -6.085 -4.039 1.00 81.31 122 GLU A N 1
ATOM 987 C CA . GLU A 1 122 ? 11.650 -5.262 -3.889 1.00 81.31 122 GLU A CA 1
ATOM 988 C C . GLU A 1 122 ? 10.432 -5.918 -4.544 1.00 81.31 122 GLU A C 1
ATOM 990 O O . GLU A 1 122 ? 9.346 -5.874 -3.972 1.00 81.31 122 GLU A O 1
ATOM 995 N N . ALA A 1 123 ? 10.616 -6.661 -5.640 1.00 78.38 123 ALA A N 1
ATOM 996 C CA . ALA A 1 123 ? 9.552 -7.485 -6.220 1.00 78.38 123 ALA A CA 1
ATOM 997 C C . ALA A 1 123 ? 8.982 -8.522 -5.226 1.00 78.38 123 ALA A C 1
ATOM 999 O O . ALA A 1 123 ? 7.777 -8.773 -5.217 1.00 78.38 123 ALA A O 1
ATOM 1000 N N . ALA A 1 124 ? 9.821 -9.093 -4.353 1.00 82.75 124 ALA A N 1
ATOM 1001 C CA . ALA A 1 124 ? 9.349 -9.985 -3.294 1.00 82.75 124 ALA A CA 1
ATOM 1002 C C . ALA A 1 124 ? 8.536 -9.230 -2.228 1.00 82.75 124 ALA A C 1
ATOM 1004 O O . ALA A 1 124 ? 7.494 -9.725 -1.805 1.00 82.75 124 ALA A O 1
ATOM 1005 N N . LYS A 1 125 ? 8.957 -8.011 -1.850 1.00 85.62 125 LYS A N 1
ATOM 1006 C CA . LYS A 1 125 ? 8.184 -7.147 -0.940 1.00 85.62 125 LYS A CA 1
ATOM 1007 C C . LYS A 1 125 ? 6.824 -6.770 -1.523 1.00 85.62 125 LYS A C 1
ATOM 1009 O O . LYS A 1 125 ? 5.832 -6.814 -0.800 1.00 85.62 125 LYS A O 1
ATOM 1014 N N . LEU A 1 126 ? 6.752 -6.472 -2.824 1.00 85.00 126 LEU A N 1
ATOM 1015 C CA . LEU A 1 126 ? 5.483 -6.222 -3.520 1.00 85.00 126 LEU A CA 1
ATOM 1016 C C . LEU A 1 126 ? 4.490 -7.362 -3.327 1.00 85.00 126 LEU A C 1
ATOM 1018 O O . LEU A 1 126 ? 3.335 -7.114 -2.996 1.00 85.00 126 LEU A O 1
ATOM 1022 N N . ALA A 1 127 ? 4.946 -8.603 -3.491 1.00 84.12 127 ALA A N 1
ATOM 1023 C CA . ALA A 1 127 ? 4.084 -9.772 -3.366 1.00 84.12 127 ALA A CA 1
ATOM 1024 C C . ALA A 1 127 ? 3.542 -9.984 -1.939 1.00 84.12 127 ALA A C 1
ATOM 1026 O O . ALA A 1 127 ? 2.494 -10.603 -1.778 1.00 84.12 127 ALA A O 1
ATOM 1027 N N . THR A 1 128 ? 4.236 -9.493 -0.906 1.00 88.19 128 THR A N 1
ATOM 1028 C CA . THR A 1 128 ? 3.874 -9.733 0.504 1.00 88.19 128 THR A CA 1
ATOM 1029 C C . THR A 1 128 ? 3.199 -8.550 1.199 1.00 88.19 128 THR A C 1
ATOM 1031 O O . THR A 1 128 ? 2.447 -8.731 2.163 1.00 88.19 128 THR A O 1
ATOM 1034 N N . GLU A 1 129 ? 3.513 -7.327 0.775 1.00 91.00 129 GLU A N 1
ATOM 1035 C CA . GLU A 1 129 ? 3.073 -6.097 1.442 1.00 91.00 129 GLU A CA 1
ATOM 1036 C C . GLU A 1 129 ? 1.928 -5.397 0.706 1.00 91.00 129 GLU A C 1
ATOM 1038 O O . GLU A 1 129 ? 1.091 -4.775 1.361 1.00 91.00 129 GLU A O 1
ATOM 1043 N N . CYS A 1 130 ? 1.854 -5.521 -0.620 1.00 93.44 130 CYS A N 1
ATOM 1044 C CA . CYS A 1 130 ? 0.770 -4.937 -1.399 1.00 93.44 130 CYS A CA 1
ATOM 1045 C C . CYS A 1 130 ? -0.477 -5.823 -1.389 1.00 93.44 130 CYS A C 1
ATOM 1047 O O . CYS A 1 130 ? -0.405 -7.037 -1.193 1.00 93.44 130 CYS A O 1
ATOM 1049 N N . ILE A 1 131 ? -1.630 -5.214 -1.653 1.00 92.38 131 ILE A N 1
ATOM 1050 C CA . ILE A 1 131 ? -2.903 -5.917 -1.800 1.00 92.38 131 ILE A CA 1
ATOM 1051 C C . ILE A 1 131 ? -3.416 -5.820 -3.229 1.00 92.38 131 ILE A C 1
ATOM 1053 O O . ILE A 1 131 ? -3.301 -4.782 -3.883 1.00 92.38 131 ILE A O 1
ATOM 1057 N N . VAL A 1 132 ? -4.022 -6.907 -3.698 1.00 91.69 132 VAL A N 1
ATOM 1058 C CA . VAL A 1 132 ? -4.800 -6.917 -4.935 1.00 91.69 132 VAL A CA 1
ATOM 1059 C C . VAL A 1 132 ? -6.253 -6.676 -4.558 1.00 91.69 132 VAL A C 1
ATOM 1061 O O . VAL A 1 132 ? -6.851 -7.473 -3.840 1.00 91.69 132 VAL A O 1
ATOM 1064 N N . ILE A 1 133 ? -6.815 -5.561 -5.008 1.00 89.19 133 ILE A N 1
ATOM 1065 C CA . ILE A 1 133 ? -8.156 -5.133 -4.619 1.00 89.19 133 ILE A CA 1
ATOM 1066 C C . ILE A 1 133 ? -8.901 -4.554 -5.811 1.00 89.19 133 ILE A C 1
ATOM 1068 O O . ILE A 1 133 ? -8.305 -3.966 -6.713 1.00 89.19 133 ILE A O 1
ATOM 1072 N N . SER A 1 134 ? -10.224 -4.709 -5.826 1.00 89.69 134 SER A N 1
ATOM 1073 C CA . SER A 1 134 ? -11.016 -4.056 -6.856 1.00 89.69 134 SER A CA 1
ATOM 1074 C C . SER A 1 134 ? -11.118 -2.548 -6.601 1.00 89.69 134 SER A C 1
ATOM 1076 O O . SER A 1 134 ? -11.431 -2.121 -5.491 1.00 89.69 134 SER A O 1
ATOM 1078 N N . GLY A 1 135 ? -10.920 -1.729 -7.636 1.00 87.88 135 GLY A N 1
ATOM 1079 C CA . GLY A 1 135 ? -10.985 -0.269 -7.547 1.00 87.88 135 GLY A CA 1
ATOM 1080 C C . GLY A 1 135 ? -12.326 0.259 -7.034 1.00 87.88 135 GLY A C 1
ATOM 1081 O O . GLY A 1 135 ? -12.364 1.330 -6.445 1.00 87.88 135 GLY A O 1
ATOM 1082 N N . LYS A 1 136 ? -13.408 -0.519 -7.161 1.00 87.44 136 LYS A N 1
ATOM 1083 C CA . LYS A 1 136 ? -14.737 -0.189 -6.618 1.00 87.44 136 LYS A CA 1
ATOM 1084 C C . LYS A 1 136 ? -14.771 -0.071 -5.087 1.00 87.44 136 LYS A C 1
ATOM 1086 O O . LYS A 1 136 ? -15.683 0.541 -4.545 1.00 87.44 136 LYS A O 1
ATOM 1091 N N . PHE A 1 137 ? -13.796 -0.667 -4.399 1.00 86.81 137 PHE A N 1
ATOM 1092 C CA . PHE A 1 137 ? -13.668 -0.608 -2.945 1.00 86.81 137 PHE A CA 1
ATOM 1093 C C . PHE A 1 137 ? -12.766 0.530 -2.473 1.00 86.81 137 PHE A C 1
ATOM 1095 O O . PHE A 1 137 ? -12.714 0.783 -1.277 1.00 86.81 137 PHE A O 1
ATOM 1102 N N . LEU A 1 138 ? -12.042 1.202 -3.371 1.00 88.44 138 LEU A N 1
ATOM 1103 C CA . LEU A 1 138 ? -11.107 2.262 -3.015 1.00 88.44 138 LEU A CA 1
ATOM 1104 C C . LEU A 1 138 ? -11.656 3.613 -3.457 1.00 88.44 138 LEU A C 1
ATOM 1106 O O . LEU A 1 138 ? -11.770 3.901 -4.646 1.00 88.44 138 LEU A O 1
ATOM 1110 N N . GLN A 1 139 ? -11.947 4.467 -2.485 1.00 88.19 139 GLN A N 1
ATOM 1111 C CA . GLN A 1 139 ? -12.329 5.851 -2.716 1.00 88.19 139 GLN A CA 1
ATOM 1112 C C . GLN A 1 139 ? -11.170 6.762 -2.320 1.00 88.19 139 GLN A C 1
ATOM 1114 O O . GLN A 1 139 ? -10.748 6.751 -1.167 1.00 88.19 139 GLN A O 1
ATOM 1119 N N . ILE A 1 140 ? -10.665 7.572 -3.251 1.00 87.88 140 ILE A N 1
ATOM 1120 C CA . ILE A 1 140 ? -9.642 8.569 -2.922 1.00 87.88 140 ILE A CA 1
ATOM 1121 C C . ILE A 1 140 ? -10.205 9.592 -1.930 1.00 87.88 140 ILE A C 1
ATOM 1123 O O . ILE A 1 140 ? -11.307 10.120 -2.109 1.00 87.88 140 ILE A O 1
ATOM 1127 N N . LEU A 1 141 ? -9.449 9.861 -0.873 1.00 84.81 141 LEU A N 1
ATOM 1128 C CA . LEU A 1 141 ? -9.765 10.880 0.109 1.00 84.81 141 LEU A CA 1
ATOM 1129 C C . LEU A 1 141 ? -8.975 12.139 -0.248 1.00 84.81 141 LEU A C 1
ATOM 1131 O O . LEU A 1 141 ? -7.756 12.184 -0.108 1.00 84.81 141 LEU A O 1
ATOM 1135 N N . ASN A 1 142 ? -9.678 13.158 -0.735 1.00 73.44 142 ASN A N 1
ATOM 1136 C CA . ASN A 1 142 ? -9.081 14.472 -0.947 1.00 73.44 142 ASN A CA 1
ATOM 1137 C C . ASN A 1 142 ? -8.732 15.098 0.416 1.00 73.44 142 ASN A C 1
ATOM 1139 O O . ASN A 1 142 ? -9.483 14.938 1.375 1.00 73.44 142 ASN A O 1
ATOM 1143 N N . GLU A 1 143 ? -7.636 15.847 0.494 1.00 63.66 143 GLU A N 1
ATOM 1144 C CA . GLU A 1 143 ? -7.270 16.636 1.679 1.00 63.66 143 GLU A CA 1
ATOM 1145 C C . GLU A 1 143 ? -8.374 17.630 2.086 1.00 63.66 143 GLU A C 1
ATOM 1147 O O . GLU A 1 143 ? -8.557 17.903 3.267 1.00 63.66 143 GLU A O 1
ATOM 1152 N N . ASN A 1 144 ? -9.168 18.098 1.115 1.00 59.03 144 ASN A N 1
ATOM 1153 C CA . ASN A 1 144 ? -10.331 18.969 1.315 1.00 59.03 144 ASN A CA 1
ATOM 1154 C C . ASN A 1 144 ? -11.651 18.208 1.533 1.00 59.03 144 ASN A C 1
ATOM 1156 O O . ASN A 1 144 ? -12.726 18.811 1.492 1.00 59.03 144 ASN A O 1
ATOM 1160 N N . TYR A 1 145 ? -11.619 16.879 1.674 1.00 59.09 145 TYR A N 1
ATOM 1161 C CA . TYR A 1 145 ? -12.832 16.097 1.894 1.00 59.09 145 TYR A CA 1
ATOM 1162 C C . TYR A 1 145 ? -13.480 16.517 3.218 1.00 59.09 145 TYR A C 1
ATOM 1164 O O . TYR A 1 145 ? -12.832 16.502 4.262 1.00 59.09 145 TYR A O 1
ATOM 1172 N N . ILE A 1 146 ? -14.759 16.905 3.162 1.00 51.88 146 ILE A N 1
ATOM 1173 C CA . ILE A 1 146 ? -15.514 17.409 4.313 1.00 51.88 146 ILE A CA 1
ATOM 1174 C C . ILE A 1 146 ? -15.474 16.346 5.407 1.00 51.88 146 ILE A C 1
ATOM 1176 O O . ILE A 1 146 ? -15.987 15.237 5.234 1.00 51.88 146 ILE A O 1
ATOM 1180 N N . ASP A 1 147 ? -14.834 16.691 6.520 1.00 51.69 147 ASP A N 1
ATOM 1181 C CA . ASP A 1 147 ? -14.631 15.801 7.647 1.00 51.69 147 ASP A CA 1
ATOM 1182 C C . ASP A 1 147 ? -15.955 15.573 8.383 1.00 51.69 147 ASP A C 1
ATOM 1184 O O . ASP A 1 147 ? -16.252 16.162 9.417 1.00 51.69 147 ASP A O 1
ATOM 1188 N N . ILE A 1 148 ? -16.796 14.703 7.827 1.00 46.41 148 ILE A N 1
ATOM 1189 C CA . ILE A 1 148 ? -17.926 14.110 8.540 1.00 46.41 148 ILE A CA 1
ATOM 1190 C C . ILE A 1 148 ? -17.348 13.008 9.434 1.00 46.41 148 ILE A C 1
ATOM 1192 O O . ILE A 1 148 ? -17.506 11.812 9.189 1.00 46.41 148 ILE A O 1
ATOM 1196 N N . MET A 1 149 ? -16.548 13.401 10.421 1.00 50.31 149 MET A N 1
ATOM 1197 C CA . MET A 1 149 ? -16.383 12.602 11.627 1.00 50.31 149 MET A CA 1
ATOM 1198 C C . MET A 1 149 ? -17.705 12.723 12.394 1.00 50.31 149 MET A C 1
ATOM 1200 O O . MET A 1 149 ? -18.113 13.845 12.711 1.00 50.31 149 MET A O 1
ATOM 1204 N N . PRO A 1 150 ? -18.414 11.624 12.709 1.00 42.38 150 PRO A N 1
ATOM 1205 C CA . PRO A 1 150 ? -19.389 11.700 13.777 1.00 42.38 150 PRO A CA 1
ATOM 1206 C C . PRO A 1 150 ? -18.601 12.072 15.034 1.00 42.38 150 PRO A C 1
ATOM 1208 O O . PRO A 1 150 ? -17.705 11.335 15.437 1.00 42.38 150 PRO A O 1
ATOM 1211 N N . LYS A 1 151 ? -18.898 13.232 15.630 1.00 37.31 151 LYS A N 1
ATOM 1212 C CA . LYS A 1 151 ? -18.504 13.497 17.015 1.00 37.31 151 LYS A CA 1
ATOM 1213 C C . LYS A 1 151 ? -19.096 12.360 17.842 1.00 3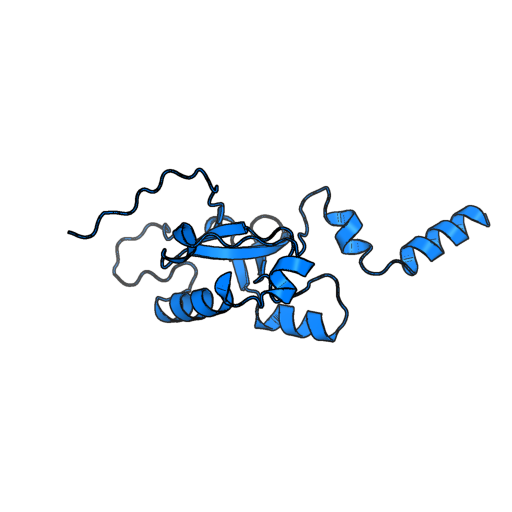7.31 151 LYS A C 1
ATOM 1215 O O . LYS A 1 151 ? -20.315 12.319 18.017 1.00 37.31 151 LYS A O 1
ATOM 1220 N N . GLU A 1 152 ? -18.261 11.419 18.274 1.00 43.38 152 GLU A N 1
ATOM 1221 C CA . GLU A 1 152 ? -18.654 10.471 19.311 1.00 43.38 152 GLU A CA 1
ATOM 1222 C C . GLU A 1 152 ? -19.121 11.299 20.516 1.00 43.38 152 GLU A C 1
ATOM 1224 O O . GLU A 1 152 ? -18.478 12.277 20.907 1.00 43.38 152 GLU A O 1
ATOM 1229 N N . ARG A 1 153 ? -20.332 10.984 20.972 1.00 36.06 153 ARG A N 1
ATOM 1230 C CA . ARG A 1 153 ? -21.060 11.667 22.039 1.00 36.06 153 ARG A CA 1
ATOM 1231 C C . ARG A 1 153 ? -20.866 10.899 23.335 1.00 36.06 153 ARG A C 1
ATOM 1233 O O . ARG A 1 153 ? -20.894 9.652 23.255 1.00 36.06 153 ARG A O 1
#

Organism: NCBI:txid547045

Secondary structure (DSSP, 8-state):
-HHHHHHHHHHHH-TTHHHHHHTTTTS---GGG-EEEEE-------SS---BTTB-HHHHHHHHHHT-GGGS-HHHHHHTT----HHHHHSTTEEEEEEEEEETTEEEEE-TTS-SSS-HHHHHHHHHH-EEEEGGGEEE--TTS--------

Sequence (153 aa):
MIAFFSLLLIVILSENFSVRMLYPVRFTEIPQNSSWYLLHNNFQQNNGLQETSGIDKNDLFKLKQKFKCSVLSEKEKVEKDITCSSIPEQRNNALYGYMAWNLGDTKVFCPPTVENNKGKKEAAKLATECIVISGKFLQILNENYIDIMPKER

Foldseek 3Di:
DVVVVVVVVCCVPDQCSVVVVCVVVQQADWLLPKAKKFQAQDPDDPDPQRDRVVNDLVNLQVQLVLQAPVVDDPVLCVVSVHDDDVLQSVDSRMGIFGFRGDPDQKTFTAHSVAGSRDDDVSVVVSVVGTDIHGCVRIDTDDPPHPPPDPPDD